Protein AF-A0A6G3XUG5-F1 (afdb_monomer)

Nearest PDB structures (foldseek):
  8g3j-assembly2_B  TM=6.870E-01  e=3.221E-01  Thermobifida fusca YX
  8g3i-assembly2_B  TM=7.177E-01  e=6.223E-01  Thermobifida fusca YX
  7kw2-assembly1_A  TM=6.853E-01  e=6.647E-01  Thermobifida fusca YX
  5t3d-assembly1_A  TM=5.899E-01  e=2.175E+00  Escherichia coli K-12
  4jn5-assembly1_A  TM=7.680E-01  e=7.603E+00  Streptomyces coelicolor A3(2)

Structure (mmCIF, N/CA/C/O backbone):
data_AF-A0A6G3XUG5-F1
#
_entry.id   AF-A0A6G3XUG5-F1
#
loop_
_atom_site.group_PDB
_atom_site.id
_atom_site.type_symbol
_atom_site.label_atom_id
_atom_site.label_alt_id
_atom_site.label_comp_id
_atom_site.label_asym_id
_atom_site.label_entity_id
_atom_site.label_seq_id
_atom_site.pdbx_PDB_ins_code
_atom_site.Cartn_x
_atom_site.Cartn_y
_atom_site.Cartn_z
_atom_site.occupancy
_atom_site.B_iso_or_equiv
_atom_site.auth_seq_id
_atom_site.auth_comp_id
_atom_site.auth_asym_id
_atom_site.auth_atom_id
_atom_site.pdbx_PDB_model_num
ATOM 1 N N . ALA A 1 1 ? -8.642 -20.662 -1.481 1.00 54.00 1 ALA A N 1
ATOM 2 C CA . ALA A 1 1 ? -9.583 -19.953 -2.370 1.00 54.00 1 ALA A CA 1
ATOM 3 C C . ALA A 1 1 ? -10.098 -18.700 -1.657 1.00 54.00 1 ALA A C 1
ATOM 5 O O . ALA A 1 1 ? -10.975 -18.818 -0.819 1.00 54.00 1 ALA A O 1
ATOM 6 N N . LEU A 1 2 ? -9.506 -17.527 -1.919 1.00 67.00 2 LEU A N 1
ATOM 7 C CA . LEU A 1 2 ? -9.966 -16.228 -1.380 1.00 67.00 2 LEU A CA 1
ATOM 8 C C . LEU A 1 2 ? -10.652 -15.372 -2.460 1.00 67.00 2 LEU A C 1
ATOM 10 O O . LEU A 1 2 ? -11.597 -14.646 -2.176 1.00 67.00 2 LEU A O 1
ATOM 14 N N . LEU A 1 3 ? -10.236 -15.526 -3.722 1.00 80.94 3 LEU A N 1
ATOM 15 C CA . LEU A 1 3 ? -10.729 -14.725 -4.847 1.00 80.94 3 LEU A CA 1
ATOM 16 C C . LEU A 1 3 ? -12.217 -14.940 -5.167 1.00 80.94 3 LEU A C 1
ATOM 18 O O . LEU A 1 3 ? -12.884 -14.000 -5.583 1.00 80.94 3 LEU A O 1
ATOM 22 N N . ALA A 1 4 ? -12.770 -16.131 -4.907 1.00 90.38 4 ALA A N 1
ATOM 23 C CA . ALA A 1 4 ? -14.179 -16.443 -5.180 1.00 90.38 4 ALA A CA 1
ATOM 24 C C . ALA A 1 4 ? -15.179 -15.540 -4.421 1.00 90.38 4 ALA A C 1
ATOM 26 O O . ALA A 1 4 ? -16.342 -15.445 -4.809 1.00 90.38 4 ALA A O 1
ATOM 27 N N . HIS A 1 5 ? -14.733 -14.858 -3.360 1.00 90.31 5 HIS A N 1
ATOM 28 C CA . HIS A 1 5 ? -15.576 -14.027 -2.497 1.00 90.31 5 HIS A CA 1
ATOM 29 C C . HIS A 1 5 ? -15.159 -12.547 -2.469 1.00 90.31 5 HIS A C 1
ATOM 31 O O . HIS A 1 5 ? -15.586 -11.814 -1.582 1.00 90.31 5 HIS A O 1
ATOM 37 N N . HIS A 1 6 ? -14.381 -12.071 -3.451 1.00 88.06 6 HIS A N 1
ATOM 38 C CA . HIS A 1 6 ? -13.930 -10.668 -3.531 1.00 88.06 6 HIS A CA 1
ATOM 39 C C . HIS A 1 6 ? -15.066 -9.623 -3.600 1.00 88.06 6 HIS A C 1
ATOM 41 O O . HIS A 1 6 ? -14.852 -8.449 -3.324 1.00 88.06 6 HIS A O 1
ATOM 47 N N . HIS A 1 7 ? -16.281 -10.055 -3.946 1.00 89.12 7 HIS A N 1
ATOM 48 C CA . HIS A 1 7 ? -17.475 -9.219 -4.055 1.00 89.12 7 HIS A CA 1
ATOM 49 C C . HIS A 1 7 ? -18.140 -8.962 -2.695 1.00 89.12 7 HIS A C 1
ATOM 51 O O . HIS A 1 7 ? -19.053 -8.142 -2.592 1.00 89.12 7 HIS A O 1
ATOM 57 N N . VAL A 1 8 ? -17.732 -9.679 -1.642 1.00 91.50 8 VAL A N 1
ATOM 58 C CA . VAL A 1 8 ? -18.280 -9.487 -0.301 1.00 91.50 8 VAL A CA 1
ATOM 59 C C . VAL A 1 8 ? -17.686 -8.215 0.293 1.00 91.50 8 VAL A C 1
ATOM 61 O O . VAL A 1 8 ? -16.487 -8.129 0.545 1.00 91.50 8 VAL A O 1
ATOM 64 N N . ALA A 1 9 ? -18.540 -7.225 0.555 1.00 89.56 9 ALA A N 1
ATOM 65 C CA . ALA A 1 9 ? -18.117 -5.964 1.151 1.00 89.56 9 ALA A CA 1
ATOM 66 C C . ALA A 1 9 ? -17.415 -6.182 2.503 1.00 89.56 9 ALA A C 1
ATOM 68 O O . ALA A 1 9 ? -17.926 -6.895 3.371 1.00 89.56 9 ALA A O 1
ATOM 69 N N . LEU A 1 10 ? -16.297 -5.486 2.729 1.00 88.88 10 LEU A N 1
ATOM 70 C CA . LEU A 1 10 ? -15.518 -5.589 3.969 1.00 88.88 10 LEU A CA 1
ATOM 71 C C . LEU A 1 10 ? -16.360 -5.320 5.227 1.00 88.88 10 LEU A C 1
ATOM 73 O O . LEU A 1 10 ? -16.241 -6.036 6.217 1.00 88.88 10 LEU A O 1
ATOM 77 N N . ALA A 1 11 ? -17.280 -4.352 5.166 1.00 87.88 11 ALA A N 1
ATOM 78 C CA . ALA A 1 11 ? -18.202 -4.054 6.262 1.00 87.88 11 ALA A CA 1
ATOM 79 C C . ALA A 1 11 ? -19.111 -5.245 6.622 1.00 87.88 11 ALA A C 1
ATOM 81 O O . ALA A 1 11 ? -19.519 -5.397 7.774 1.00 87.88 11 ALA A O 1
ATOM 82 N N . ARG A 1 12 ? -19.441 -6.112 5.652 1.00 90.12 12 ARG A N 1
ATOM 83 C CA . ARG A 1 12 ? -20.195 -7.344 5.916 1.00 90.12 12 ARG A CA 1
ATOM 84 C C . ARG A 1 12 ? -19.323 -8.383 6.612 1.00 90.12 12 ARG A C 1
ATOM 86 O O . ARG A 1 12 ? -19.821 -9.029 7.526 1.00 90.12 12 ARG A O 1
ATOM 93 N N . ILE A 1 13 ? -18.057 -8.505 6.217 1.00 90.44 13 ILE A N 1
ATOM 94 C CA . ILE A 1 13 ? -17.086 -9.399 6.865 1.00 90.44 13 ILE A CA 1
ATOM 95 C C . ILE A 1 13 ? -16.887 -8.977 8.326 1.00 90.44 13 ILE A C 1
ATOM 97 O O . ILE A 1 13 ? -17.083 -9.795 9.215 1.00 90.44 13 ILE A O 1
ATOM 101 N N . GLN A 1 14 ? -16.639 -7.690 8.586 1.00 89.62 14 GLN A N 1
ATOM 102 C CA . GLN A 1 14 ? -16.491 -7.134 9.941 1.00 89.62 14 GLN A CA 1
ATOM 103 C C . GLN A 1 14 ? -17.687 -7.436 10.855 1.00 89.62 14 GLN A C 1
ATOM 105 O O . GLN A 1 14 ? -17.510 -7.793 12.016 1.00 89.62 14 GLN A O 1
ATOM 110 N N . LYS A 1 15 ? -18.914 -7.328 10.324 1.00 88.88 15 LYS A N 1
ATOM 111 C CA . LYS A 1 15 ? -20.143 -7.659 11.066 1.00 88.88 15 LYS A CA 1
ATOM 112 C C . LYS A 1 15 ? -20.273 -9.144 11.407 1.00 88.88 15 LYS A C 1
ATOM 114 O O . LYS A 1 15 ? -21.038 -9.469 12.302 1.00 88.88 15 LYS A O 1
ATOM 119 N N . LEU A 1 16 ? -19.623 -10.032 10.658 1.00 90.12 16 LEU A N 1
ATOM 120 C CA . LEU A 1 16 ? -19.680 -11.480 10.881 1.00 90.12 16 LEU A CA 1
ATOM 121 C C . LEU A 1 16 ? -18.563 -11.977 11.804 1.00 90.12 16 LEU A C 1
ATOM 123 O O . LEU A 1 16 ? -18.663 -13.086 12.315 1.00 90.12 16 LEU A O 1
ATOM 127 N N . THR A 1 17 ? -17.502 -11.190 11.991 1.00 86.81 17 THR A N 1
ATOM 128 C CA . THR A 1 17 ? -16.321 -11.578 12.772 1.00 86.81 17 THR A CA 1
ATOM 129 C C . THR A 1 17 ? -16.318 -11.035 14.203 1.00 86.81 17 THR A C 1
ATOM 131 O O . THR A 1 17 ? -15.332 -11.246 14.899 1.00 86.81 17 THR A O 1
ATOM 134 N N . ASP A 1 18 ? -17.362 -10.306 14.629 1.00 79.06 18 ASP A N 1
ATOM 135 C CA . ASP A 1 18 ? -17.472 -9.636 15.943 1.00 79.06 18 ASP A CA 1
ATOM 136 C C . ASP A 1 18 ? -16.215 -8.843 16.357 1.00 79.06 18 ASP A C 1
ATOM 138 O O . ASP A 1 18 ? -15.920 -8.646 17.533 1.00 79.06 18 ASP A O 1
ATOM 142 N N . SER A 1 19 ? -15.455 -8.350 15.377 1.00 79.81 19 SER A N 1
ATOM 143 C CA . SER A 1 19 ? -14.119 -7.787 15.598 1.00 79.81 19 SER A CA 1
ATOM 144 C C . SER A 1 19 ? -14.137 -6.392 16.225 1.00 79.81 19 SER A C 1
ATOM 146 O O . SER A 1 19 ? -13.103 -5.914 16.680 1.00 79.81 19 SER A O 1
ATOM 148 N N . GLY A 1 20 ? -15.286 -5.705 16.212 1.00 76.25 20 GLY A N 1
ATOM 149 C CA . GLY A 1 20 ? -15.461 -4.381 16.823 1.00 76.25 20 GLY A CA 1
ATOM 150 C C . GLY A 1 20 ? -14.621 -3.249 16.208 1.00 76.25 20 GLY A C 1
ATOM 151 O O . GLY A 1 20 ? -14.659 -2.131 16.715 1.00 76.25 20 GLY A O 1
ATOM 152 N N . GLY A 1 21 ? -13.877 -3.506 15.126 1.00 78.38 21 GLY A N 1
ATOM 153 C CA . GLY A 1 21 ? -12.929 -2.559 14.539 1.00 78.38 21 GLY A CA 1
ATOM 154 C C . GLY A 1 21 ? -12.270 -3.048 13.240 1.00 78.38 21 GLY A C 1
ATOM 155 O O . GLY A 1 21 ? -12.709 -4.051 12.659 1.00 78.38 21 GLY A O 1
ATOM 156 N N . PRO A 1 22 ? -11.237 -2.325 12.754 1.00 81.62 22 PRO A N 1
ATOM 157 C CA . PRO A 1 22 ? -10.478 -2.690 11.559 1.00 81.62 22 PRO A CA 1
ATOM 158 C C . PRO A 1 22 ? -9.918 -4.113 11.659 1.00 81.62 22 PRO A C 1
ATOM 160 O O . PRO A 1 22 ? -9.414 -4.512 12.703 1.00 81.62 22 PRO A O 1
ATOM 163 N N . LEU A 1 23 ? -9.995 -4.874 10.564 1.00 88.50 23 LEU A N 1
ATOM 164 C CA . LEU A 1 23 ? -9.473 -6.249 10.501 1.00 88.50 23 LEU A CA 1
ATOM 165 C C . LEU A 1 23 ? -7.982 -6.303 10.157 1.00 88.50 23 LEU A C 1
ATOM 167 O O . LEU A 1 23 ? -7.345 -7.337 10.320 1.00 88.50 23 LEU A O 1
ATOM 171 N N . PHE A 1 24 ? -7.451 -5.201 9.641 1.00 89.62 24 PHE A N 1
ATOM 172 C CA . PHE A 1 24 ? -6.072 -5.037 9.220 1.00 89.62 24 PHE A CA 1
ATOM 173 C C . PHE A 1 24 ? -5.670 -3.572 9.390 1.00 89.62 24 PHE A C 1
ATOM 175 O O . PHE A 1 24 ? -6.511 -2.669 9.354 1.00 89.62 24 PHE A O 1
ATOM 182 N N . ASP A 1 25 ? -4.376 -3.358 9.585 1.00 90.50 25 ASP A N 1
ATOM 183 C CA . ASP A 1 25 ? -3.741 -2.049 9.772 1.00 90.50 25 ASP A CA 1
ATOM 184 C C . ASP A 1 25 ? -3.064 -1.521 8.494 1.00 90.50 25 ASP A C 1
ATOM 186 O O . ASP A 1 25 ? -2.701 -0.346 8.421 1.00 90.50 25 ASP A O 1
ATOM 190 N N . THR A 1 26 ? -2.931 -2.378 7.481 1.00 91.75 26 THR A N 1
ATOM 191 C CA . THR A 1 26 ? -2.184 -2.097 6.259 1.00 91.75 26 THR A CA 1
ATOM 192 C C . THR A 1 26 ? -3.036 -2.398 5.034 1.00 91.75 26 THR A C 1
ATOM 194 O O . THR A 1 26 ? -3.656 -3.460 4.946 1.00 91.75 26 THR A O 1
ATOM 197 N N . LEU A 1 27 ? -3.040 -1.483 4.065 1.00 91.44 27 LEU A N 1
ATOM 198 C CA . LEU A 1 27 ? -3.664 -1.684 2.759 1.00 91.44 27 LEU A CA 1
ATOM 199 C C . LEU A 1 27 ? -2.594 -1.763 1.666 1.00 91.44 27 LEU A C 1
ATOM 201 O O . LEU A 1 27 ? -1.715 -0.910 1.589 1.00 91.44 27 LEU A O 1
ATOM 205 N N . CYS A 1 28 ? -2.693 -2.768 0.800 1.00 91.25 28 CYS A N 1
ATOM 206 C CA . CYS A 1 28 ? -1.898 -2.861 -0.420 1.00 91.25 28 CYS A CA 1
ATOM 207 C C . CYS A 1 28 ? -2.831 -2.757 -1.626 1.00 91.25 28 CYS A C 1
ATOM 209 O O . CYS A 1 28 ? -3.789 -3.527 -1.734 1.00 91.25 28 CYS A O 1
ATOM 211 N N . VAL A 1 29 ? -2.559 -1.801 -2.509 1.00 89.31 29 VAL A N 1
ATOM 212 C CA . VAL A 1 29 ? -3.292 -1.589 -3.756 1.00 89.31 29 VAL A CA 1
ATOM 213 C C . VAL A 1 29 ? -2.331 -1.820 -4.906 1.00 89.31 29 VAL A C 1
ATOM 215 O O . VAL A 1 29 ? -1.246 -1.243 -4.946 1.00 89.31 29 VAL A O 1
ATOM 218 N N . PHE A 1 30 ? -2.740 -2.665 -5.842 1.00 88.12 30 PHE A N 1
ATOM 219 C CA . PHE A 1 30 ? -2.037 -2.852 -7.097 1.00 88.12 30 PHE A CA 1
ATOM 220 C C . PHE A 1 30 ? -2.929 -2.363 -8.229 1.00 88.12 30 PHE A C 1
ATOM 222 O O . PHE A 1 30 ? -4.014 -2.905 -8.457 1.00 88.12 30 PHE A O 1
ATOM 229 N N . GLU A 1 31 ? -2.483 -1.312 -8.900 1.00 84.38 31 GLU A N 1
ATOM 230 C CA . GLU A 1 31 ? -3.186 -0.716 -10.024 1.00 84.38 31 GLU A CA 1
ATOM 231 C C . GLU A 1 31 ? -2.640 -1.332 -11.312 1.00 84.38 31 GLU A C 1
ATOM 233 O O . GLU A 1 31 ? -1.500 -1.106 -11.697 1.00 84.38 31 GLU A O 1
ATOM 238 N N . ASN A 1 32 ? -3.467 -2.143 -11.971 1.00 70.06 32 ASN A N 1
ATOM 239 C CA . ASN A 1 32 ? -3.137 -2.826 -13.228 1.00 70.06 32 ASN A CA 1
ATOM 240 C C . ASN A 1 32 ? -3.567 -2.051 -14.475 1.00 70.06 32 ASN A C 1
ATOM 242 O O . ASN A 1 32 ? -3.587 -2.600 -15.576 1.00 70.06 32 ASN A O 1
ATOM 246 N N . TYR A 1 33 ? -3.989 -0.803 -14.311 1.00 66.69 33 TYR A N 1
ATOM 247 C CA . TYR A 1 33 ? -4.405 0.004 -15.440 1.00 66.69 33 TYR A CA 1
ATOM 248 C C . TYR A 1 33 ? -3.159 0.602 -16.068 1.00 66.69 33 TYR A C 1
ATOM 250 O O . TYR A 1 33 ? -2.333 1.176 -15.361 1.00 66.69 33 TYR A O 1
ATOM 258 N N . LEU A 1 34 ? -3.050 0.483 -17.389 1.00 50.56 34 LEU A N 1
ATOM 259 C CA . LEU A 1 34 ? -2.252 1.403 -18.184 1.00 50.56 34 LEU A CA 1
ATOM 260 C C . LEU A 1 34 ? -2.852 2.786 -17.926 1.00 50.56 34 LEU A C 1
ATOM 262 O O . LEU A 1 34 ? -3.801 3.203 -18.584 1.00 50.56 34 LEU A O 1
ATOM 266 N N . VAL A 1 35 ? -2.379 3.470 -16.887 1.00 51.53 35 VAL A N 1
ATOM 267 C CA . VAL A 1 35 ? -2.413 4.919 -16.938 1.00 51.53 35 VAL A CA 1
ATOM 268 C C . VAL A 1 35 ? -1.521 5.215 -18.129 1.00 51.53 35 VAL A C 1
ATOM 270 O O . VAL A 1 35 ? -0.383 4.753 -18.172 1.00 51.53 35 VAL A O 1
ATOM 273 N N . ASP A 1 36 ? -2.107 5.838 -19.136 1.00 48.94 36 ASP A N 1
ATOM 274 C CA . ASP A 1 36 ? -1.488 6.260 -20.385 1.00 48.94 36 ASP A CA 1
ATOM 275 C C . ASP A 1 36 ? -0.360 7.256 -20.055 1.00 48.94 36 ASP A C 1
ATOM 277 O O . ASP A 1 36 ? -0.530 8.475 -20.040 1.00 48.94 36 ASP A O 1
ATOM 281 N N . THR A 1 37 ? 0.756 6.726 -19.560 1.00 45.81 37 THR A N 1
ATOM 282 C CA . THR A 1 37 ? 1.900 7.476 -19.032 1.00 45.81 37 THR A CA 1
ATOM 283 C C . THR A 1 37 ? 3.211 6.908 -19.558 1.00 45.81 37 THR A C 1
ATOM 285 O O . THR A 1 37 ? 4.248 7.142 -18.947 1.00 45.81 37 THR A O 1
ATOM 288 N N . GLY A 1 38 ? 3.186 6.139 -20.649 1.00 37.44 38 GLY A N 1
ATOM 289 C CA . GLY A 1 38 ? 4.396 5.612 -21.267 1.00 37.44 38 GLY A CA 1
ATOM 290 C C . GLY A 1 38 ? 5.170 6.705 -22.022 1.00 37.44 38 GLY A C 1
ATOM 291 O O . GLY A 1 38 ? 4.562 7.603 -22.605 1.00 37.44 38 GLY A O 1
ATOM 292 N N . PRO A 1 39 ? 6.512 6.642 -22.073 1.00 43.16 39 PRO A N 1
ATOM 293 C CA . PRO A 1 39 ? 7.306 7.519 -22.929 1.00 43.16 39 PRO A CA 1
ATOM 294 C C . PRO A 1 39 ? 7.155 7.205 -24.429 1.00 43.16 39 PRO A C 1
ATOM 296 O O . PRO A 1 39 ? 7.597 8.021 -25.236 1.00 43.16 39 PRO A O 1
ATOM 299 N N . ASP A 1 40 ? 6.530 6.078 -24.791 1.00 40.56 40 ASP A N 1
ATOM 300 C CA . ASP A 1 40 ? 6.291 5.656 -26.180 1.00 40.56 40 ASP A CA 1
ATOM 301 C C . ASP A 1 40 ? 5.105 6.388 -26.846 1.00 40.56 40 ASP A C 1
ATOM 303 O O . ASP A 1 40 ? 4.995 6.388 -28.068 1.00 40.56 40 ASP A O 1
ATOM 307 N N . ASP A 1 41 ? 4.309 7.156 -26.090 1.00 42.31 41 ASP A N 1
ATOM 308 C CA . ASP A 1 41 ? 3.314 8.105 -26.630 1.00 42.31 41 ASP A CA 1
ATOM 309 C C . ASP A 1 41 ? 3.941 9.465 -27.009 1.00 4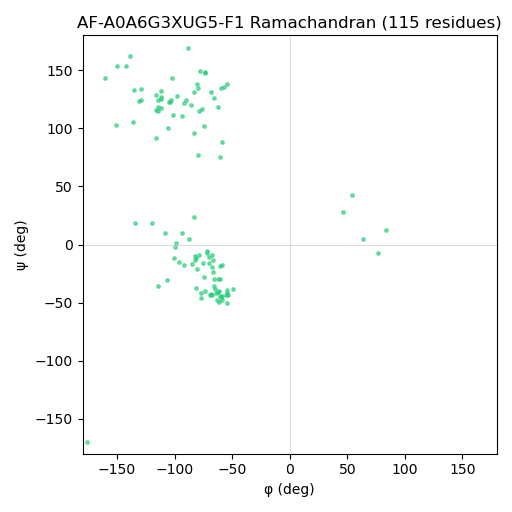2.31 41 ASP A C 1
ATOM 311 O O . ASP A 1 41 ? 3.289 10.514 -27.019 1.00 42.31 41 ASP A O 1
ATOM 315 N N . GLN A 1 42 ? 5.249 9.477 -27.282 1.00 42.16 42 GLN A N 1
ATOM 316 C CA . GLN A 1 42 ? 5.935 10.600 -27.928 1.00 42.16 42 GLN A CA 1
ATOM 317 C C . GLN A 1 42 ? 5.782 10.579 -29.456 1.00 42.16 42 GLN A C 1
ATOM 319 O O . GLN A 1 42 ? 6.135 11.568 -30.099 1.00 42.16 42 GLN A O 1
ATOM 324 N N . GLU A 1 43 ? 5.252 9.495 -30.033 1.00 39.88 43 GLU A N 1
ATOM 325 C CA . GLU A 1 43 ? 5.104 9.356 -31.487 1.00 39.88 43 GLU A CA 1
ATOM 326 C C . GLU A 1 43 ? 3.715 9.741 -32.023 1.00 39.88 43 GLU A C 1
ATOM 328 O O . GLU A 1 43 ? 3.611 10.017 -33.218 1.00 39.88 43 GLU A 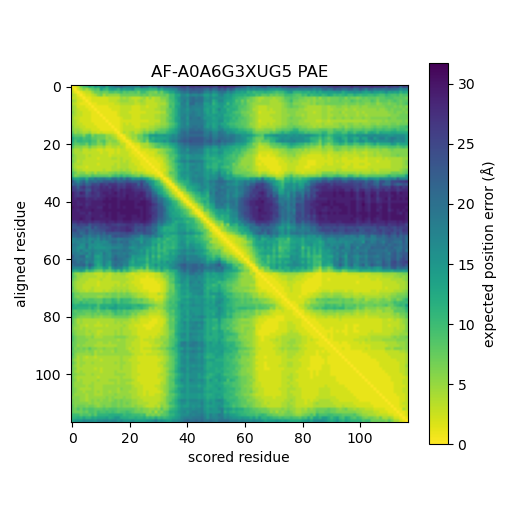O 1
ATOM 333 N N . ASP A 1 44 ? 2.682 9.874 -31.177 1.00 38.91 44 ASP A N 1
ATOM 334 C CA . ASP A 1 44 ? 1.361 10.341 -31.621 1.00 38.91 44 ASP A CA 1
ATOM 335 C C . ASP A 1 44 ? 0.728 11.376 -30.659 1.00 38.91 44 ASP A C 1
ATOM 337 O O . ASP A 1 44 ? 0.266 11.032 -29.567 1.00 38.91 44 ASP A O 1
ATOM 341 N N . PRO A 1 45 ? 0.703 12.675 -31.019 1.00 43.12 45 PRO A N 1
ATOM 342 C CA . PRO A 1 45 ? 0.065 13.712 -30.212 1.00 43.12 45 PRO A CA 1
ATOM 343 C C . PRO A 1 45 ? -1.471 13.595 -30.138 1.00 43.12 45 PRO A C 1
ATOM 345 O O . PRO A 1 45 ? -2.070 14.317 -29.335 1.00 43.12 45 PRO A O 1
ATOM 348 N N . GLU A 1 46 ? -2.114 12.714 -30.917 1.00 44.19 46 GLU A N 1
ATOM 349 C CA . GLU A 1 46 ? -3.580 12.584 -30.969 1.00 44.19 46 GLU A CA 1
ATOM 350 C C . GLU A 1 46 ? -4.175 11.752 -29.812 1.00 44.19 46 GLU A C 1
ATOM 352 O O . GLU A 1 46 ? -5.332 11.958 -29.441 1.00 44.19 46 GLU A O 1
ATOM 357 N N . THR A 1 47 ? -3.393 10.898 -29.136 1.00 47.53 47 THR A N 1
ATOM 358 C CA . THR A 1 47 ? -3.890 10.065 -28.013 1.00 47.53 47 THR A CA 1
ATOM 359 C C . THR A 1 47 ? -4.206 10.885 -26.751 1.00 47.53 47 THR A C 1
ATOM 361 O O . THR A 1 47 ? -4.944 10.444 -25.871 1.00 47.53 47 THR A O 1
ATOM 364 N N . LYS A 1 48 ? -3.719 12.132 -26.664 1.00 48.72 48 LYS A N 1
ATOM 365 C CA . LYS A 1 48 ? -4.008 13.045 -25.543 1.00 48.72 48 LYS A CA 1
ATOM 366 C C . LYS A 1 48 ? -5.287 13.867 -25.720 1.00 48.72 48 LYS A C 1
ATOM 368 O O . LYS A 1 48 ? -5.537 14.719 -24.870 1.00 48.72 48 LYS A O 1
ATOM 373 N N . GLU A 1 49 ? -6.082 13.664 -26.773 1.00 46.44 49 GLU A N 1
ATOM 374 C CA . GLU A 1 49 ? -7.357 14.364 -26.971 1.00 46.44 49 GLU A CA 1
ATOM 375 C C . GLU A 1 49 ? -8.565 13.462 -26.692 1.00 46.44 49 GLU A C 1
ATOM 377 O O . GLU A 1 49 ? -9.058 12.735 -27.552 1.00 46.44 49 GLU A O 1
ATOM 382 N N . PHE A 1 50 ? -9.158 13.608 -25.507 1.00 54.44 50 PHE A N 1
ATOM 383 C CA . PHE A 1 50 ? -10.542 13.175 -25.313 1.00 54.44 50 PHE A CA 1
ATOM 384 C C . PHE A 1 50 ? -11.464 14.285 -25.814 1.00 54.44 50 PHE A C 1
ATOM 386 O O . PHE A 1 50 ? -11.728 15.247 -25.094 1.00 54.44 50 PHE A O 1
ATOM 393 N N . ALA A 1 51 ? -11.935 14.176 -27.059 1.00 58.19 51 ALA A N 1
ATOM 394 C CA . ALA A 1 51 ? -12.841 15.155 -27.670 1.00 58.19 51 ALA A CA 1
ATOM 395 C C . ALA A 1 51 ? -12.310 16.612 -27.624 1.00 58.19 51 ALA A C 1
ATOM 397 O O . ALA A 1 51 ? -13.056 17.540 -27.307 1.00 58.19 51 ALA A O 1
ATOM 398 N N . GLY A 1 52 ? -11.017 16.812 -27.915 1.00 66.50 52 GLY A N 1
ATOM 399 C CA . GLY A 1 52 ? -10.364 18.131 -27.907 1.00 66.50 52 GLY A CA 1
ATOM 400 C C . GLY A 1 52 ? -9.876 18.613 -26.532 1.00 66.50 52 GLY A C 1
ATOM 401 O O . GLY A 1 52 ? -9.552 19.790 -26.373 1.00 66.50 52 GLY A O 1
ATOM 402 N N . LEU A 1 53 ? -9.841 17.737 -25.518 1.00 53.22 53 LEU A N 1
ATOM 403 C CA . LEU A 1 53 ? -9.328 18.045 -24.179 1.00 53.22 53 LEU A CA 1
ATOM 404 C C . LEU A 1 53 ? -8.030 17.292 -23.889 1.00 53.22 53 LEU A C 1
ATOM 406 O O . LEU A 1 53 ? -8.009 16.062 -23.926 1.00 53.22 53 LEU A O 1
ATOM 410 N N . ARG A 1 54 ? -6.987 18.044 -23.512 1.00 65.69 54 ARG A N 1
ATOM 411 C CA . ARG A 1 54 ? -5.700 17.516 -23.048 1.00 65.69 54 ARG A CA 1
ATOM 412 C C . ARG A 1 54 ? -5.683 17.349 -21.533 1.00 65.69 54 ARG A C 1
ATOM 414 O O . ARG A 1 54 ? -5.825 18.325 -20.798 1.00 65.69 54 ARG A O 1
ATOM 421 N N . VAL A 1 55 ? -5.441 16.127 -21.063 1.00 62.00 55 VAL A N 1
ATOM 422 C CA . VAL A 1 55 ? -5.227 15.842 -19.636 1.00 62.00 55 VAL A CA 1
ATOM 423 C C . VAL A 1 55 ? -3.793 16.222 -19.261 1.00 62.00 55 VAL A C 1
ATOM 425 O O . VAL A 1 55 ? -2.839 15.644 -19.772 1.00 62.00 55 VAL A O 1
ATOM 428 N N . GLU A 1 56 ? -3.621 17.222 -18.390 1.00 62.78 56 GLU A N 1
ATOM 429 C CA . GLU A 1 56 ? -2.285 17.647 -17.934 1.00 62.78 56 GLU A CA 1
ATOM 430 C C . GLU A 1 56 ? -1.733 16.769 -16.809 1.00 62.78 56 GLU A C 1
ATOM 432 O O . GLU A 1 56 ? -0.533 16.510 -16.757 1.00 62.78 56 GLU A O 1
ATOM 437 N N . ALA A 1 57 ? -2.604 16.334 -15.897 1.00 55.88 57 ALA A N 1
ATOM 438 C CA . ALA A 1 57 ? -2.249 15.487 -14.769 1.00 55.88 57 ALA A CA 1
ATOM 439 C C . ALA A 1 57 ? -3.493 14.788 -14.213 1.00 55.88 57 ALA A C 1
ATOM 441 O O . ALA A 1 57 ? -4.561 15.391 -14.096 1.00 55.88 57 ALA A O 1
ATOM 442 N N . VAL A 1 58 ? -3.325 13.540 -13.786 1.00 55.56 58 VAL A N 1
ATOM 443 C CA . VAL A 1 58 ? -4.293 12.839 -12.941 1.00 55.56 58 VAL A CA 1
ATOM 444 C C . VAL A 1 58 ? -3.721 12.804 -11.530 1.00 55.56 58 VAL A C 1
ATOM 446 O O . VAL A 1 58 ? -2.614 12.317 -11.312 1.00 55.56 58 VAL A O 1
ATOM 449 N N . THR A 1 59 ? -4.461 13.339 -10.559 1.00 52.56 59 THR A N 1
ATOM 450 C CA . THR A 1 59 ? -4.090 13.239 -9.143 1.00 52.56 59 THR A CA 1
ATOM 451 C C . THR A 1 59 ? -5.152 12.439 -8.404 1.00 52.56 59 THR A C 1
ATOM 453 O O . THR A 1 59 ? -6.309 12.837 -8.323 1.00 52.56 59 THR A O 1
ATOM 456 N N . GLY A 1 60 ? -4.760 11.279 -7.881 1.00 54.00 60 GLY A N 1
ATOM 457 C CA . GLY A 1 60 ? -5.564 10.498 -6.948 1.00 54.00 60 GLY A CA 1
ATOM 458 C C . GLY A 1 60 ? -5.111 10.792 -5.524 1.00 54.00 60 GLY A C 1
ATOM 459 O O . GLY A 1 60 ? -3.918 10.714 -5.222 1.00 54.00 60 GLY A O 1
ATOM 460 N N . ARG A 1 61 ? -6.045 11.143 -4.638 1.00 49.91 61 ARG A N 1
ATOM 461 C CA . ARG A 1 61 ? -5.784 11.216 -3.197 1.00 49.91 61 ARG A CA 1
ATOM 462 C C . ARG A 1 61 ? -6.644 10.183 -2.496 1.00 49.91 61 ARG A C 1
ATOM 464 O O . ARG A 1 61 ? -7.767 10.472 -2.096 1.00 49.91 61 ARG A O 1
ATOM 471 N N . ASP A 1 62 ? -6.080 9.000 -2.312 1.00 59.19 62 ASP A N 1
ATOM 472 C CA . ASP A 1 62 ? -6.694 7.980 -1.478 1.00 59.19 62 ASP A CA 1
ATOM 473 C C . ASP A 1 62 ? -6.531 8.355 -0.002 1.00 59.19 62 ASP A C 1
ATOM 475 O O . ASP A 1 62 ? -5.466 8.225 0.603 1.00 59.19 62 ASP A O 1
ATOM 479 N N . ALA A 1 63 ? -7.609 8.870 0.589 1.00 52.50 63 ALA A N 1
ATOM 480 C CA . ALA A 1 63 ? -7.725 9.057 2.030 1.00 52.50 63 ALA A CA 1
ATOM 481 C C . ALA A 1 63 ? -8.085 7.712 2.675 1.00 52.50 63 ALA A C 1
ATOM 483 O O . ALA A 1 63 ? -9.237 7.434 3.008 1.00 52.50 63 ALA A O 1
ATOM 484 N N . THR A 1 64 ? -7.097 6.834 2.809 1.00 62.00 64 THR A N 1
ATOM 485 C CA . THR A 1 64 ? -7.299 5.533 3.446 1.00 62.00 64 THR A CA 1
ATOM 486 C C . THR A 1 64 ? -7.290 5.676 4.962 1.00 62.00 64 THR A C 1
ATOM 488 O O . THR A 1 64 ? -6.397 6.299 5.529 1.00 62.00 64 THR A O 1
ATOM 491 N N . 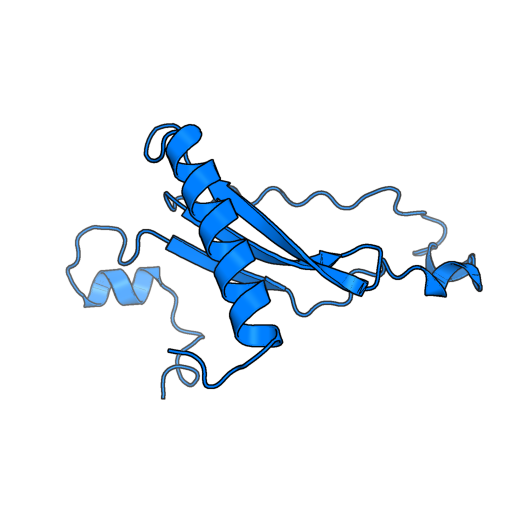HIS A 1 65 ? -8.244 5.039 5.638 1.00 76.25 65 HIS A N 1
ATOM 492 C CA . HIS A 1 65 ? -8.331 5.026 7.103 1.00 76.25 65 HIS A CA 1
ATOM 493 C C . HIS A 1 65 ? -7.242 4.156 7.774 1.00 76.25 65 HIS A C 1
ATOM 495 O O . HIS A 1 65 ? -7.140 4.152 9.003 1.00 76.25 65 HIS A O 1
ATOM 501 N N . TYR A 1 66 ? -6.433 3.440 6.981 1.00 87.06 66 TYR A N 1
ATOM 502 C CA . TYR A 1 66 ? -5.381 2.529 7.434 1.00 87.06 66 TYR A CA 1
ATOM 503 C C . TYR A 1 66 ? -4.093 3.280 7.822 1.00 87.06 66 TYR A C 1
ATOM 505 O O . TYR A 1 66 ? -3.708 4.217 7.118 1.00 87.06 66 TYR A O 1
ATOM 513 N N . PRO A 1 67 ? -3.423 2.893 8.926 1.00 92.25 67 PRO A N 1
ATOM 514 C CA . PRO A 1 67 ? -2.125 3.434 9.333 1.00 92.25 67 PRO A CA 1
ATOM 515 C C . PRO A 1 67 ? -1.057 3.473 8.236 1.00 92.25 67 PRO A C 1
ATOM 517 O O . PRO A 1 67 ? -0.306 4.449 8.163 1.00 92.25 67 PRO A O 1
ATOM 520 N N . LEU A 1 68 ? -1.008 2.442 7.389 1.00 93.25 68 LEU A N 1
ATOM 521 C CA . LEU A 1 68 ? -0.045 2.313 6.301 1.00 93.25 68 LEU A CA 1
ATOM 522 C C . LEU A 1 68 ? -0.744 1.854 5.016 1.00 93.25 68 LEU A C 1
ATOM 524 O O . LEU A 1 68 ? -1.496 0.879 5.022 1.00 93.25 68 LEU A O 1
ATOM 528 N N . THR A 1 69 ? -0.455 2.520 3.902 1.00 92.56 69 THR A N 1
ATOM 529 C CA . THR A 1 69 ? -0.970 2.144 2.583 1.00 92.56 69 THR A CA 1
ATOM 530 C C . THR A 1 69 ? 0.166 2.103 1.576 1.00 92.56 69 THR A C 1
ATOM 532 O O . THR A 1 69 ? 0.860 3.100 1.380 1.00 92.56 69 THR A O 1
ATOM 535 N N . LEU A 1 70 ? 0.337 0.958 0.919 1.00 92.56 70 LEU A N 1
ATOM 536 C CA . LEU A 1 70 ? 1.236 0.7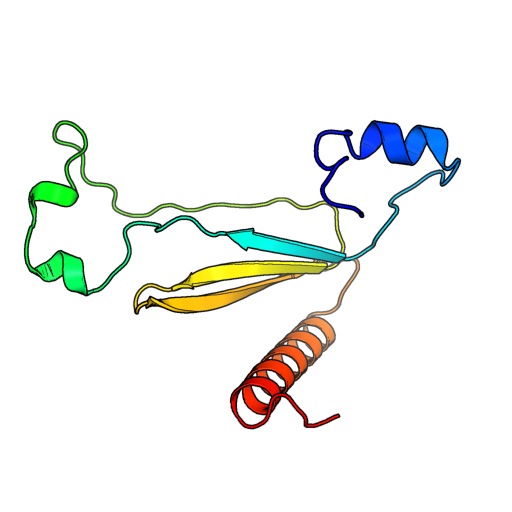83 -0.215 1.00 92.56 70 LEU A CA 1
ATOM 537 C C . LEU A 1 70 ? 0.415 0.755 -1.503 1.00 92.56 70 LEU A C 1
ATOM 539 O O . LEU A 1 70 ? -0.478 -0.077 -1.645 1.00 92.56 70 LEU A O 1
ATOM 543 N N . VAL A 1 71 ? 0.745 1.630 -2.446 1.00 90.50 71 VAL A N 1
ATOM 544 C CA . VAL A 1 71 ? 0.216 1.585 -3.811 1.00 90.50 71 VAL A CA 1
ATOM 545 C C . VAL A 1 71 ? 1.353 1.225 -4.755 1.00 90.50 71 VAL A C 1
ATOM 547 O O . VAL A 1 71 ? 2.402 1.869 -4.729 1.00 90.50 71 VAL A O 1
ATOM 550 N N . ALA A 1 72 ? 1.140 0.201 -5.572 1.00 89.69 72 ALA A N 1
ATOM 551 C CA . ALA A 1 72 ? 1.998 -0.163 -6.687 1.00 89.69 72 ALA A CA 1
ATOM 552 C C . ALA A 1 72 ? 1.236 0.110 -7.988 1.00 89.69 72 ALA A C 1
ATOM 554 O O . ALA A 1 72 ? 0.183 -0.484 -8.221 1.00 89.69 72 ALA A O 1
ATOM 555 N N . ALA A 1 73 ? 1.757 1.019 -8.803 1.00 85.62 73 ALA A N 1
ATOM 556 C CA . ALA A 1 73 ? 1.147 1.454 -10.058 1.00 85.62 73 ALA A CA 1
ATOM 557 C C . ALA A 1 73 ? 2.226 1.600 -11.144 1.00 85.62 73 ALA A C 1
ATOM 559 O O . ALA A 1 73 ? 3.408 1.695 -10.803 1.00 85.62 73 ALA A O 1
ATOM 560 N N . PRO A 1 74 ? 1.874 1.636 -12.438 1.00 81.12 74 PRO A N 1
ATOM 561 C CA . PRO A 1 74 ? 2.826 1.977 -13.489 1.00 81.12 74 PRO A CA 1
ATOM 562 C C . PRO A 1 74 ? 3.416 3.377 -13.278 1.00 81.12 74 PRO A C 1
ATOM 564 O O . PRO A 1 74 ? 2.708 4.328 -12.943 1.00 81.12 74 PRO A O 1
ATOM 567 N N . GLY A 1 75 ? 4.730 3.488 -13.432 1.00 76.50 75 GLY A N 1
ATOM 568 C CA . GLY A 1 75 ? 5.468 4.744 -13.442 1.00 76.50 75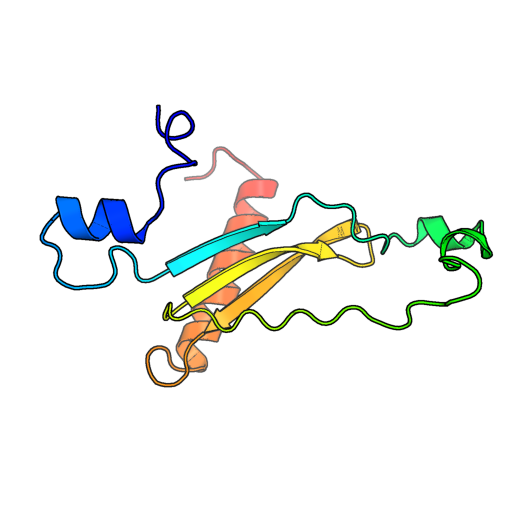 GLY A CA 1
ATOM 569 C C . GLY A 1 75 ? 5.553 5.358 -14.846 1.00 76.50 75 GLY A C 1
ATOM 570 O O . GLY A 1 75 ? 5.230 4.701 -15.837 1.00 76.50 75 GLY A O 1
ATOM 571 N N . PRO A 1 76 ? 6.009 6.620 -14.946 1.00 72.19 76 PRO A N 1
ATOM 572 C CA . PRO A 1 76 ? 6.084 7.370 -16.206 1.00 72.19 76 PRO A CA 1
ATOM 573 C C . PRO A 1 76 ? 7.105 6.816 -17.215 1.00 72.19 76 PRO A C 1
ATOM 575 O O . PRO A 1 76 ? 7.144 7.228 -18.367 1.00 72.19 76 PRO A O 1
ATOM 578 N N . ASP A 1 77 ? 7.978 5.920 -16.775 1.00 76.69 77 ASP A N 1
ATOM 579 C CA . ASP A 1 77 ? 9.021 5.248 -17.547 1.00 76.69 77 ASP A CA 1
ATOM 580 C C . ASP A 1 77 ? 8.695 3.764 -17.797 1.00 76.69 77 ASP A C 1
ATOM 582 O O . ASP A 1 77 ? 9.547 3.001 -18.247 1.00 76.69 77 ASP A O 1
ATOM 586 N N . GLY A 1 78 ? 7.466 3.333 -17.484 1.00 74.50 78 GLY A N 1
ATOM 587 C CA . GLY A 1 78 ? 7.036 1.935 -17.572 1.00 74.50 78 GLY A CA 1
ATOM 588 C C . GLY A 1 78 ? 7.536 1.049 -16.424 1.00 74.50 78 GLY A C 1
ATOM 589 O O . GLY A 1 78 ? 7.090 -0.092 -16.293 1.00 74.50 78 GLY A O 1
ATOM 590 N N . ALA A 1 79 ? 8.412 1.558 -15.552 1.00 79.06 79 ALA A N 1
ATOM 591 C CA . ALA A 1 79 ? 8.812 0.869 -14.331 1.00 79.06 79 ALA A CA 1
ATOM 592 C C . ALA A 1 79 ? 7.719 1.002 -13.253 1.00 79.06 79 ALA A C 1
ATOM 594 O O . ALA A 1 79 ? 7.019 2.011 -13.208 1.0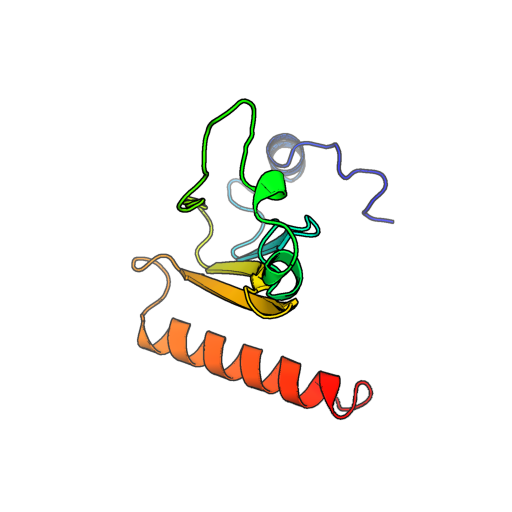0 79.06 79 ALA A O 1
ATOM 595 N N . PRO A 1 80 ? 7.541 0.021 -12.352 1.00 81.44 80 PRO A N 1
ATOM 596 C CA . PRO A 1 80 ? 6.562 0.137 -11.277 1.00 81.44 80 PRO A CA 1
ATOM 597 C C . PRO A 1 80 ? 6.942 1.256 -10.294 1.00 81.44 80 PRO A C 1
ATOM 599 O O . PRO A 1 80 ? 8.023 1.254 -9.704 1.00 81.44 80 PRO A O 1
ATOM 602 N N . ALA A 1 81 ? 6.014 2.179 -10.061 1.00 84.75 81 ALA A N 1
ATOM 603 C CA . ALA A 1 81 ? 6.096 3.194 -9.025 1.00 84.75 81 ALA A CA 1
ATOM 604 C C . ALA A 1 81 ? 5.461 2.677 -7.726 1.00 84.75 81 ALA A C 1
ATOM 606 O O . ALA A 1 81 ? 4.293 2.285 -7.689 1.00 84.75 81 ALA A O 1
ATOM 607 N N . LEU A 1 82 ? 6.232 2.711 -6.635 1.00 89.19 82 LEU A N 1
ATOM 608 C CA . LEU A 1 82 ? 5.763 2.362 -5.295 1.00 89.19 82 LEU A CA 1
ATOM 609 C C . LEU A 1 82 ? 5.540 3.630 -4.471 1.00 89.19 82 LEU A C 1
ATOM 611 O O . LEU A 1 82 ? 6.466 4.412 -4.250 1.00 89.19 82 LEU A O 1
ATOM 615 N N . ARG A 1 83 ? 4.320 3.815 -3.969 1.00 90.06 83 ARG A N 1
ATOM 616 C CA . ARG A 1 83 ? 3.952 4.924 -3.083 1.00 90.06 83 ARG A CA 1
ATOM 617 C C . ARG A 1 83 ? 3.578 4.382 -1.713 1.00 90.06 83 ARG A C 1
ATOM 619 O O . ARG A 1 83 ? 2.598 3.653 -1.586 1.00 90.06 83 ARG A O 1
ATOM 626 N N . LEU A 1 84 ? 4.331 4.779 -0.690 1.00 92.06 84 LEU A N 1
ATOM 627 C CA . LEU A 1 84 ? 4.012 4.486 0.704 1.00 92.06 84 LEU A CA 1
ATOM 628 C C . LEU A 1 84 ? 3.386 5.720 1.359 1.00 92.06 84 LEU A C 1
ATOM 630 O O . LEU A 1 84 ? 4.057 6.729 1.572 1.00 92.06 84 LEU A O 1
ATOM 634 N N . SER A 1 85 ? 2.104 5.622 1.684 1.00 91.81 85 SER A N 1
ATOM 635 C CA . SER A 1 85 ? 1.364 6.623 2.447 1.00 91.81 85 SER A CA 1
ATOM 636 C C . SER A 1 85 ? 1.209 6.146 3.885 1.00 91.81 85 SER A C 1
ATOM 638 O O . SER A 1 85 ? 1.006 4.958 4.134 1.00 91.81 85 SER A O 1
ATOM 640 N N . TYR A 1 86 ? 1.284 7.067 4.839 1.00 92.75 86 TYR A N 1
ATOM 641 C CA . TYR A 1 86 ? 1.123 6.742 6.249 1.00 92.75 86 TYR A CA 1
ATOM 642 C C . TYR A 1 86 ? 0.366 7.838 6.987 1.00 92.75 86 TYR A C 1
ATOM 644 O O . TYR A 1 86 ? 0.370 9.011 6.601 1.00 92.75 86 TYR A O 1
ATOM 652 N N . ARG A 1 87 ? -0.287 7.437 8.071 1.00 92.00 87 ARG A N 1
ATOM 653 C CA . ARG A 1 87 ? -0.940 8.342 9.010 1.00 92.00 87 ARG A CA 1
ATOM 654 C C . ARG A 1 87 ? 0.064 8.835 10.044 1.00 92.00 87 ARG A C 1
ATOM 656 O O . ARG A 1 87 ? 0.620 8.033 10.785 1.00 92.00 87 ARG A O 1
ATOM 663 N N . THR A 1 88 ? 0.271 10.146 10.123 1.00 92.12 88 THR A N 1
ATOM 664 C CA . THR A 1 88 ? 1.262 10.758 11.026 1.00 92.12 88 THR A CA 1
ATOM 665 C C . THR A 1 88 ? 0.914 10.625 12.509 1.00 92.12 88 THR A C 1
ATOM 667 O O . THR A 1 88 ? 1.800 10.741 13.349 1.00 92.12 88 THR A O 1
ATOM 670 N N . ASP A 1 89 ? -0.354 10.362 12.841 1.00 93.00 89 ASP A N 1
ATOM 671 C CA . ASP A 1 89 ? -0.809 10.075 14.204 1.00 93.00 89 ASP A CA 1
ATOM 672 C C . ASP A 1 89 ? -0.586 8.613 14.627 1.00 93.00 89 ASP A C 1
ATOM 674 O O . ASP A 1 89 ? -0.672 8.305 15.813 1.00 93.00 89 ASP A O 1
ATOM 678 N N . ALA A 1 90 ? -0.280 7.724 13.676 1.00 92.94 90 ALA A N 1
ATOM 679 C CA . ALA A 1 90 ? -0.055 6.298 13.917 1.00 92.94 90 ALA A CA 1
ATOM 680 C C . ALA A 1 90 ? 1.388 5.851 13.628 1.00 92.94 90 ALA A C 1
ATOM 682 O O . ALA A 1 90 ? 1.909 4.986 14.327 1.00 92.94 90 ALA A O 1
ATOM 683 N N . VAL A 1 91 ? 2.036 6.430 12.611 1.00 94.06 91 VAL A N 1
ATOM 684 C CA . VAL A 1 91 ? 3.387 6.073 12.157 1.00 94.06 91 VAL A CA 1
ATOM 685 C C . VAL A 1 91 ? 4.238 7.337 12.065 1.00 94.06 91 VAL A C 1
ATOM 687 O O . VAL A 1 91 ? 3.893 8.295 11.372 1.00 94.06 91 VAL A O 1
ATOM 690 N N . GLY A 1 92 ? 5.378 7.338 12.756 1.00 96.06 92 GLY A N 1
ATOM 691 C CA . GLY A 1 92 ? 6.334 8.442 12.687 1.00 96.06 92 GLY A CA 1
ATOM 692 C C . GLY A 1 92 ? 7.096 8.460 11.361 1.00 96.06 92 GLY A C 1
ATOM 693 O O . GLY A 1 92 ? 7.419 7.413 10.804 1.00 96.06 92 GLY A O 1
ATOM 694 N N . GLU A 1 93 ? 7.470 9.646 10.884 1.00 95.69 93 GLU A N 1
ATOM 695 C CA . GLU A 1 93 ? 8.240 9.804 9.640 1.00 95.69 93 GLU A CA 1
ATOM 696 C C . GLU A 1 93 ? 9.539 8.967 9.596 1.00 95.69 93 GLU A C 1
ATOM 698 O O . GLU A 1 93 ? 9.758 8.275 8.598 1.00 95.69 93 GLU A O 1
ATOM 703 N N . PRO A 1 94 ? 10.368 8.896 10.664 1.00 97.94 94 PRO A N 1
ATOM 704 C CA . PRO A 1 94 ? 11.557 8.043 10.646 1.00 97.94 94 PRO A CA 1
ATOM 705 C C . PRO A 1 94 ? 11.227 6.555 10.490 1.00 97.94 94 PRO A C 1
ATOM 707 O O . PRO A 1 94 ? 12.028 5.789 9.958 1.00 97.94 94 PRO A O 1
ATOM 710 N N . GLU A 1 95 ? 10.069 6.120 10.983 1.00 97.00 95 GLU A N 1
ATOM 711 C CA . GLU A 1 95 ? 9.616 4.740 10.859 1.00 97.00 95 GLU A CA 1
ATOM 712 C C . GLU A 1 95 ? 9.079 4.445 9.463 1.00 97.00 95 GLU A C 1
ATOM 714 O O . GLU A 1 95 ? 9.508 3.462 8.856 1.00 97.00 95 GLU A O 1
ATOM 719 N N . ALA A 1 96 ? 8.247 5.330 8.914 1.00 95.62 96 ALA A N 1
ATOM 720 C CA . ALA A 1 96 ? 7.778 5.236 7.535 1.00 95.62 96 ALA A CA 1
ATOM 721 C C . ALA A 1 96 ? 8.954 5.174 6.542 1.00 95.62 96 ALA A C 1
ATOM 723 O O . ALA A 1 96 ? 8.985 4.306 5.668 1.00 95.62 96 ALA A O 1
ATOM 724 N N . ALA A 1 97 ? 9.981 6.010 6.733 1.00 96.25 97 ALA A N 1
ATOM 725 C CA . ALA A 1 97 ? 11.197 5.986 5.920 1.00 96.25 97 ALA A CA 1
ATOM 726 C C . ALA A 1 97 ? 11.967 4.657 6.039 1.00 96.25 97 ALA A C 1
ATOM 728 O O . ALA A 1 97 ? 12.440 4.117 5.035 1.00 96.25 97 ALA A O 1
ATOM 729 N N . ARG A 1 98 ? 12.069 4.083 7.248 1.00 98.00 98 ARG A N 1
ATOM 730 C CA . ARG A 1 98 ? 12.682 2.755 7.441 1.00 98.00 98 ARG A CA 1
ATOM 731 C C . ARG A 1 98 ? 11.893 1.655 6.737 1.00 98.00 98 ARG A C 1
ATOM 733 O O . ARG A 1 98 ? 12.510 0.768 6.146 1.00 98.00 98 ARG A O 1
ATOM 740 N N . ILE A 1 99 ? 10.563 1.698 6.798 1.00 96.50 99 ILE A N 1
ATOM 741 C CA . ILE A 1 99 ? 9.691 0.733 6.118 1.00 96.50 99 ILE A CA 1
ATOM 742 C C . ILE A 1 99 ? 9.883 0.837 4.602 1.00 96.50 99 ILE A C 1
ATOM 744 O O . ILE A 1 99 ? 10.141 -0.179 3.960 1.00 96.50 99 ILE A O 1
ATOM 748 N N . ALA A 1 100 ? 9.868 2.051 4.044 1.00 95.31 100 ALA A N 1
ATOM 749 C CA . ALA A 1 100 ? 10.107 2.278 2.619 1.00 95.31 100 ALA A CA 1
ATOM 750 C C . ALA A 1 100 ? 11.482 1.750 2.167 1.00 95.31 100 ALA A C 1
ATOM 752 O O . ALA A 1 100 ? 11.585 1.059 1.153 1.00 95.31 100 ALA A O 1
ATOM 753 N N . ALA A 1 101 ? 12.539 2.005 2.945 1.00 96.62 101 ALA A N 1
ATOM 754 C CA . ALA A 1 101 ? 13.881 1.513 2.634 1.00 96.62 101 ALA A CA 1
ATOM 755 C C . ALA A 1 101 ? 13.978 -0.023 2.676 1.00 96.62 101 ALA A C 1
ATOM 757 O O . ALA A 1 101 ? 14.667 -0.617 1.844 1.00 96.62 101 ALA A O 1
ATOM 758 N N . ARG A 1 102 ? 13.289 -0.671 3.625 1.00 96.25 102 ARG A N 1
ATOM 759 C CA . ARG A 1 102 ? 13.218 -2.139 3.711 1.00 96.25 102 ARG A CA 1
ATOM 760 C C . ARG A 1 102 ? 12.433 -2.740 2.552 1.00 96.25 102 ARG A C 1
ATOM 762 O O . ARG A 1 102 ? 12.897 -3.720 1.983 1.00 96.25 102 ARG A O 1
ATOM 769 N N . LEU A 1 103 ? 11.300 -2.139 2.184 1.00 94.44 103 LEU A N 1
ATOM 770 C CA . LEU A 1 103 ? 10.504 -2.568 1.035 1.00 94.44 103 LEU A CA 1
ATOM 771 C C . LEU A 1 103 ? 11.328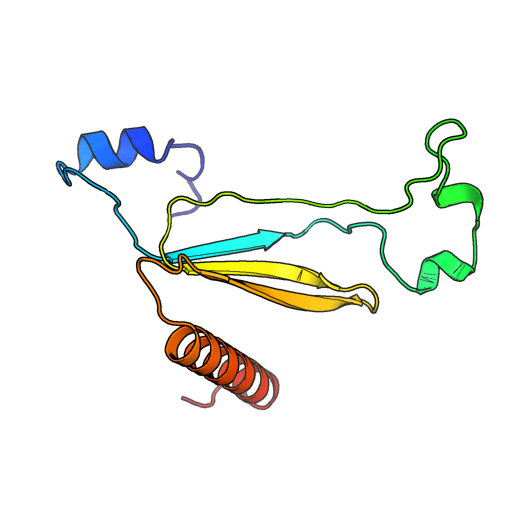 -2.504 -0.253 1.00 94.44 103 LEU A C 1
ATOM 773 O O . LEU A 1 103 ? 11.381 -3.484 -0.988 1.00 94.44 103 LEU A O 1
ATOM 777 N N . ARG A 1 104 ? 12.026 -1.385 -0.483 1.00 93.44 104 ARG A N 1
ATOM 778 C CA . ARG A 1 104 ? 12.928 -1.236 -1.630 1.00 93.44 104 ARG A CA 1
ATOM 779 C C . ARG A 1 104 ? 13.965 -2.357 -1.680 1.00 93.44 104 ARG A C 1
ATOM 781 O O . ARG A 1 104 ? 14.085 -3.015 -2.704 1.00 93.44 104 ARG A O 1
ATOM 788 N N . ARG A 1 105 ? 14.658 -2.615 -0.564 1.00 94.44 105 ARG A N 1
ATOM 789 C CA . ARG A 1 105 ? 15.653 -3.695 -0.492 1.00 94.44 105 ARG A CA 1
ATOM 790 C C . ARG A 1 105 ? 15.034 -5.062 -0.781 1.00 94.44 105 ARG A C 1
ATO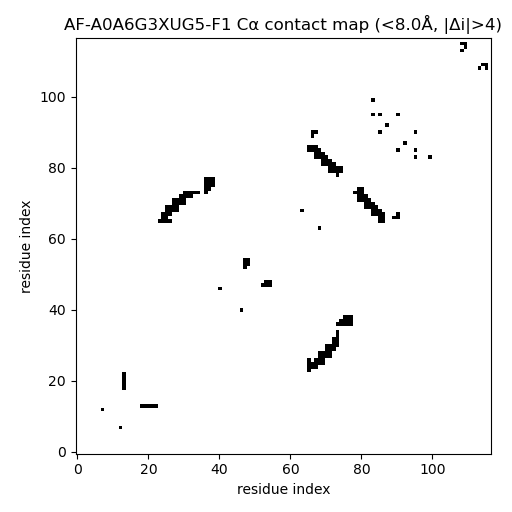M 792 O O . ARG A 1 105 ? 15.616 -5.826 -1.534 1.00 94.44 105 ARG A O 1
ATOM 799 N N . ALA A 1 106 ? 13.873 -5.365 -0.204 1.00 93.38 106 ALA A N 1
ATOM 800 C CA . ALA A 1 106 ? 13.205 -6.645 -0.424 1.00 93.38 106 ALA A CA 1
ATOM 801 C C . ALA A 1 106 ? 12.846 -6.851 -1.905 1.00 93.38 106 ALA A C 1
ATOM 803 O O . ALA A 1 106 ? 13.037 -7.940 -2.433 1.00 93.38 106 ALA A O 1
ATOM 804 N N . VAL A 1 107 ? 12.387 -5.801 -2.595 1.00 91.62 107 VAL A N 1
ATOM 805 C CA . VAL A 1 107 ? 12.109 -5.845 -4.040 1.00 91.62 107 VAL A CA 1
ATOM 806 C C . VAL A 1 107 ? 13.399 -6.014 -4.854 1.00 91.62 107 VAL A C 1
ATOM 808 O O . VAL A 1 107 ? 13.434 -6.832 -5.771 1.00 91.62 107 VAL A O 1
ATOM 811 N N . GLU A 1 108 ? 14.473 -5.297 -4.508 1.00 92.88 108 GLU A N 1
ATOM 812 C CA . GLU A 1 108 ? 15.791 -5.433 -5.152 1.00 92.88 108 GLU A CA 1
ATOM 813 C C . GLU A 1 108 ? 16.357 -6.859 -4.982 1.00 92.88 108 GLU A C 1
ATOM 815 O O . GLU A 1 108 ? 16.830 -7.465 -5.940 1.00 92.88 108 GLU A O 1
ATOM 820 N N . GLU A 1 109 ? 16.271 -7.431 -3.780 1.00 95.00 109 GLU A N 1
ATOM 821 C CA . GLU A 1 109 ? 16.760 -8.784 -3.494 1.00 95.00 109 GLU A CA 1
ATOM 822 C C . GLU A 1 109 ? 15.908 -9.857 -4.182 1.00 95.00 109 GLU A C 1
ATOM 824 O O . GLU A 1 109 ? 16.468 -10.760 -4.800 1.00 95.00 109 GLU A O 1
ATOM 829 N N . PHE A 1 110 ? 14.578 -9.728 -4.148 1.00 94.38 110 PHE A N 1
ATOM 830 C CA . PHE A 1 110 ? 13.659 -10.680 -4.780 1.00 94.38 110 PHE A CA 1
ATOM 831 C C . PHE A 1 110 ? 13.783 -10.698 -6.309 1.00 94.38 110 PHE A C 1
ATOM 833 O O . PHE A 1 110 ? 13.661 -11.749 -6.933 1.00 94.38 110 PHE A O 1
ATOM 840 N N . THR A 1 111 ? 14.036 -9.540 -6.926 1.00 92.25 111 THR A N 1
ATOM 841 C CA . THR A 1 111 ? 14.253 -9.450 -8.381 1.00 92.25 111 THR A CA 1
ATOM 842 C C . THR A 1 111 ? 15.627 -9.970 -8.804 1.00 92.25 111 THR A C 1
ATOM 844 O O . THR A 1 111 ? 15.759 -10.469 -9.920 1.00 92.25 111 THR A O 1
ATOM 847 N N . ALA A 1 112 ? 16.634 -9.900 -7.926 1.00 95.25 112 ALA A N 1
ATOM 848 C CA . ALA A 1 112 ? 17.954 -10.481 -8.168 1.00 95.25 112 ALA A CA 1
ATOM 849 C C . ALA A 1 112 ? 17.980 -12.009 -7.981 1.00 95.25 112 ALA A C 1
ATOM 851 O O . ALA A 1 112 ? 18.618 -12.708 -8.768 1.00 95.25 112 ALA A O 1
ATOM 852 N N . ASP A 1 113 ? 17.309 -12.526 -6.947 1.00 95.31 113 ASP A N 1
ATOM 853 C CA . ASP A 1 113 ? 17.170 -13.960 -6.680 1.00 95.31 113 ASP A CA 1
ATOM 854 C C . ASP A 1 113 ? 15.845 -14.249 -5.941 1.00 95.31 113 ASP A C 1
ATOM 856 O O . ASP A 1 113 ? 15.758 -14.048 -4.725 1.00 95.31 113 ASP A O 1
ATOM 860 N N . PRO A 1 114 ? 14.812 -14.765 -6.634 1.00 92.06 114 PRO A N 1
ATOM 86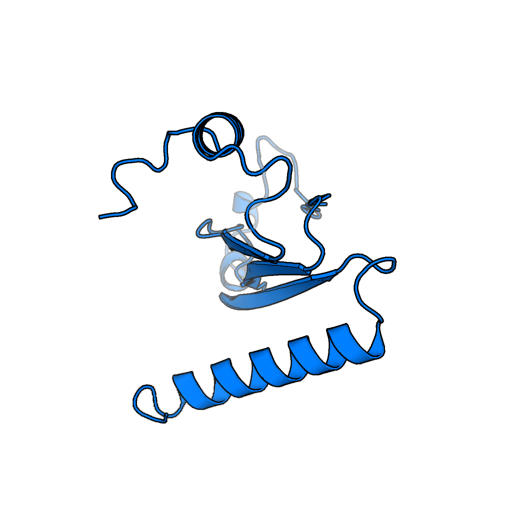1 C CA . PRO A 1 114 ? 13.502 -15.024 -6.036 1.00 92.06 114 PRO A CA 1
ATOM 862 C C . PRO A 1 114 ? 13.495 -16.218 -5.066 1.00 92.06 114 PRO A C 1
ATOM 864 O O . PRO A 1 114 ? 12.476 -16.473 -4.422 1.00 92.06 114 PRO A O 1
ATOM 867 N N . HIS A 1 115 ? 14.593 -16.975 -4.972 1.00 93.12 115 HIS A N 1
ATOM 868 C CA . HIS A 1 115 ? 14.743 -18.096 -4.041 1.00 93.12 115 HIS A CA 1
ATOM 869 C C . HIS A 1 115 ? 15.537 -17.730 -2.788 1.00 93.12 115 HIS A C 1
ATOM 871 O O . HIS A 1 115 ? 15.703 -18.569 -1.896 1.00 93.12 115 HIS A O 1
ATOM 877 N N . ARG A 1 116 ? 16.016 -16.488 -2.706 1.00 84.12 116 ARG A N 1
ATOM 878 C CA . ARG A 1 116 ? 16.682 -15.980 -1.518 1.00 84.12 116 ARG A CA 1
ATOM 879 C C . ARG A 1 116 ? 15.659 -15.842 -0.374 1.00 84.12 116 ARG A C 1
ATOM 881 O O . ARG A 1 116 ? 14.571 -15.320 -0.616 1.00 84.12 116 ARG A O 1
ATOM 888 N N . PRO A 1 117 ? 15.969 -16.358 0.831 1.00 70.75 117 PRO A N 1
ATOM 889 C CA . PRO A 1 117 ? 15.044 -16.362 1.966 1.00 70.75 117 PRO A CA 1
ATOM 890 C C . PRO A 1 117 ? 14.779 -14.971 2.545 1.00 70.75 117 PRO A C 1
ATOM 892 O O . PRO A 1 117 ? 15.694 -14.116 2.483 1.00 70.75 117 PRO A O 1
#

InterPro domains:
  IPR001242 Condensation domain [PF00668] (11-116)
  IPR023213 Chloramphenicol acetyltransferase-like domain superfamily [G3DSA:3.30.559.10] (32-62)

Sequence (117 aa):
ALLAHHHVALARIQKLTDSGGPLFDTLCVFENYLVDTGPDDQEDPETKEFAGLRVEAVTGRDATHYPLTLVAAPGPDGAPALRLSYRTDAVGEPEAARIAARLRRAVEEFTADPHRP

Radius of gyration: 18.71 Å; Cα contacts (8 Å, |Δi|>4): 102; chains: 1; bounding box: 38×38×48 Å

Secondary structure (DSSP, 8-state):
--GGGTTS-HHHHHHHTT-SS-S-SEEEEE--S--S--GGGGS-GGGGEETTEE----------SSSEEEEEEE-TTSSEEEEEEE-TTTS-HHHHHHHHHHHHHHHHHHHH-TT--

Foldseek 3Di:
DPVVCPVDDPVNVCVVVVPVDDPDQEEEAEDPDPPVQEPVCPVPPVVQDPPHDGDPDDDDDPPDPHQWYWYWYQDNHRDIDIDIDGDCVRAPPVRSVVVVVVVVVVVVVCVVPVPDD

Mean predicted aligned error: 10.31 Å

Solvent-accessible surface area (backbone atoms only — not comparable to full-atom values): 7580 Å² total; per-residue (Å²): 139,69,73,92,54,69,84,60,55,66,74,60,53,44,70,73,63,77,60,90,57,81,93,63,58,65,45,80,46,77,51,86,61,84,68,96,39,54,69,76,63,74,81,48,84,67,82,50,44,67,92,84,41,72,81,91,77,88,85,84,82,84,84,66,92,40,43,33,34,41,38,39,31,68,26,63,80,67,49,79,37,76,46,81,48,68,32,75,93,73,41,51,68,76,53,52,52,50,50,53,54,50,52,50,49,52,52,56,47,40,75,74,39,75,82,63,130

pLDDT: mean 78.17, std 18.33, range [37.44, 98.0]

Organism: NCBI:txid2706086